Protein AF-A0A699YGJ1-F1 (afdb_monomer)

Foldseek 3Di:
DDDDDDDDDDDDDDDDDPDDPVVVVVVVVVVVVCVCVDVVHPDDPPLVVVCVVVVHDSVVSVVVVLVVVLVVLDDDPVLVVVLVVLVVVLVVLVVVLVVCPVPDPVVNVVSVVVSVVSVVVSVVSSVVSSVVVVVCVVVVVDDDPVRVVVVVVVVVVPPDDDDDDDD

Sequence (167 aa):
MDESAADPPVRRKLNLKPRDENAAQKAEEARLARSGSNPFGAALPREAVLAHRTGKTEQSILREEGRREQLRLRLTPQQAEEKEGLEALVKEAKSQVLAAESAPEAQQAALKQQLESRQAALDNLIDQFAKAALLAAEKGEVQRPSERRALQQQHTVGFGQVGAGPG

Radius of gyration: 29.46 Å; Cα contacts (8 Å, |Δi|>4): 50; chains: 1; bounding box: 84×45×74 Å

pLDDT: mean 77.86, std 13.99, range [36.16, 94.06]

Secondary structure (DSSP, 8-state):
-----PPP--PPPP-PPPPPHHHHHHHHHHHHHHTT--TT-SPPPHHHHHHHHHT--HHHHHHHHHHHHHHTS---HHHHHHHHHHHHHHHHHHHHHHHTTTS-HHHHHHHHHHHHHHHHHHHHHHHHHHHHHHHHHHTT-S--HHHHHHHHHHHHTTS--------

Nearest PDB structures (foldseek):
  6b87-assembly3_C  TM=6.437E-01  e=7.131E+00  synthetic construct

Solvent-accessible surface area (backbone atoms only — not comparable to full-atom values): 10160 Å² total; per-residue (Å²): 137,85,82,80,82,77,79,77,88,79,78,82,80,83,86,75,76,81,84,55,65,70,60,50,50,53,49,50,52,52,50,60,64,50,59,79,69,42,97,71,59,92,62,71,56,69,49,55,51,48,13,70,73,69,78,46,54,42,69,57,46,53,52,53,49,51,52,52,50,58,69,64,52,79,63,52,73,68,57,45,52,55,49,52,53,44,52,48,53,34,51,49,34,50,51,51,43,63,73,31,71,86,49,60,68,72,58,44,52,53,38,49,53,51,31,51,52,44,46,51,51,46,52,52,51,53,52,48,52,48,51,54,48,52,52,33,52,76,71,60,69,61,76,49,73,68,57,51,50,52,51,51,52,60,62,56,68,74,79,67,87,85,82,82,86,88,136

Mean predicted aligned error: 17.84 Å

Structure (mmCIF, N/CA/C/O backbone):
data_AF-A0A699YGJ1-F1
#
_entry.id   AF-A0A699YGJ1-F1
#
loop_
_atom_site.group_PDB
_atom_site.id
_atom_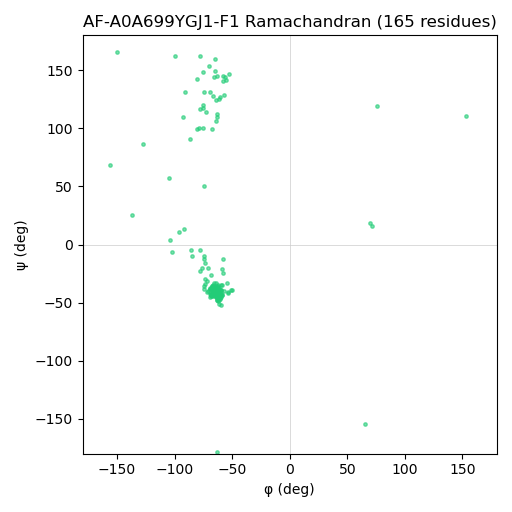site.type_symbol
_atom_site.label_atom_id
_atom_site.label_alt_id
_atom_site.label_comp_id
_atom_site.label_asym_id
_atom_site.label_entity_id
_atom_site.label_seq_id
_atom_site.pdbx_PDB_ins_code
_atom_site.Cartn_x
_atom_site.Cartn_y
_atom_site.Cartn_z
_atom_site.occupancy
_atom_site.B_iso_or_equiv
_atom_site.auth_seq_id
_atom_site.auth_comp_id
_atom_site.auth_asym_id
_atom_site.auth_atom_id
_atom_site.pdbx_PDB_model_num
ATOM 1 N N . MET A 1 1 ? 60.971 15.209 -36.988 1.00 40.31 1 MET A N 1
ATOM 2 C CA . MET A 1 1 ? 60.383 14.109 -36.201 1.00 40.31 1 MET A CA 1
ATOM 3 C C . MET A 1 1 ? 58.889 14.229 -36.422 1.00 40.31 1 MET A C 1
ATOM 5 O O . MET A 1 1 ? 58.277 15.069 -35.782 1.00 40.31 1 MET A O 1
ATOM 9 N N . ASP A 1 2 ? 58.356 13.526 -37.422 1.00 41.38 2 ASP A N 1
ATOM 10 C CA . ASP A 1 2 ? 56.947 13.633 -37.816 1.00 41.38 2 ASP A CA 1
ATOM 11 C C . ASP A 1 2 ? 56.136 12.563 -37.079 1.00 41.38 2 ASP A C 1
ATOM 13 O O . ASP A 1 2 ? 56.292 11.367 -37.326 1.00 41.38 2 ASP A O 1
ATOM 17 N N . GLU A 1 3 ? 55.302 12.990 -36.133 1.00 50.31 3 GLU A N 1
ATOM 18 C CA . GLU A 1 3 ? 54.366 12.124 -35.417 1.00 50.31 3 GLU A CA 1
ATOM 19 C C . GLU A 1 3 ? 53.119 11.901 -36.285 1.00 50.31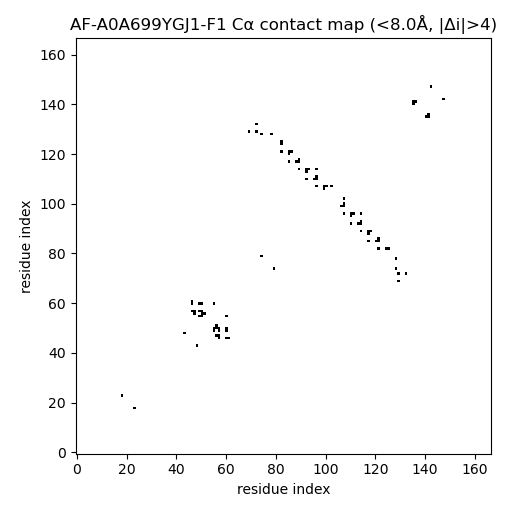 3 GLU A C 1
ATOM 21 O O . GLU A 1 3 ? 52.223 12.742 -36.356 1.00 50.31 3 GLU A O 1
ATOM 26 N N . SER A 1 4 ? 53.047 10.758 -36.974 1.00 51.66 4 SER A N 1
ATOM 27 C CA . SER A 1 4 ? 51.817 10.335 -37.648 1.00 51.66 4 SER A CA 1
ATOM 28 C C . SER A 1 4 ? 50.818 9.818 -36.607 1.00 51.66 4 SER A C 1
ATOM 30 O O . SER A 1 4 ? 50.919 8.678 -36.147 1.00 51.66 4 SER A O 1
ATOM 32 N N . ALA A 1 5 ? 49.849 10.649 -36.229 1.00 57.62 5 ALA A N 1
ATOM 33 C CA . ALA A 1 5 ? 48.699 10.222 -35.443 1.00 57.62 5 ALA A CA 1
ATOM 34 C C . ALA A 1 5 ? 47.865 9.222 -36.265 1.00 57.62 5 ALA A C 1
ATOM 36 O O . ALA A 1 5 ? 47.214 9.588 -37.242 1.00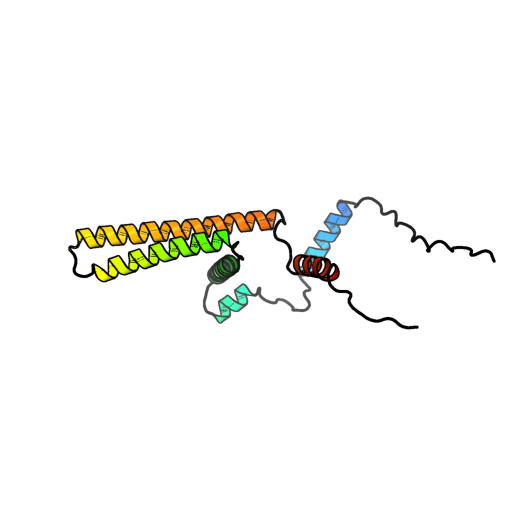 57.62 5 ALA A O 1
ATOM 37 N N . ALA A 1 6 ? 47.931 7.940 -35.906 1.00 62.62 6 ALA A N 1
ATOM 38 C CA . ALA A 1 6 ? 47.121 6.900 -36.525 1.00 62.62 6 ALA A CA 1
ATOM 39 C C . ALA A 1 6 ? 45.675 6.996 -36.008 1.00 62.62 6 ALA A C 1
ATOM 41 O O . ALA A 1 6 ? 45.429 6.828 -34.812 1.00 62.62 6 ALA A O 1
ATOM 42 N N . ASP A 1 7 ? 44.726 7.259 -36.910 1.00 66.00 7 ASP A N 1
ATOM 43 C CA . ASP A 1 7 ? 43.293 7.277 -36.603 1.00 66.00 7 ASP A CA 1
ATOM 44 C C . ASP A 1 7 ? 42.815 5.928 -36.020 1.00 66.00 7 ASP A C 1
ATOM 46 O O . ASP A 1 7 ? 43.226 4.859 -36.493 1.00 66.00 7 ASP A O 1
ATOM 50 N N . PRO A 1 8 ? 41.917 5.931 -35.014 1.00 74.12 8 PRO A N 1
ATOM 51 C CA . PRO A 1 8 ? 41.407 4.703 -34.416 1.00 74.12 8 PRO A CA 1
ATOM 52 C C . PRO A 1 8 ? 40.566 3.895 -35.426 1.00 74.12 8 PRO A C 1
ATOM 54 O O . PRO A 1 8 ? 39.811 4.470 -36.214 1.00 74.12 8 PRO A O 1
ATOM 57 N N . PRO A 1 9 ? 40.621 2.549 -35.398 1.00 73.38 9 PRO A N 1
ATOM 58 C CA . PRO A 1 9 ? 39.911 1.714 -36.363 1.00 73.38 9 PRO A CA 1
ATOM 59 C C . PRO A 1 9 ? 38.387 1.888 -36.249 1.00 73.38 9 PRO A C 1
ATOM 61 O O . PRO A 1 9 ? 37.756 1.469 -35.274 1.00 73.38 9 PRO A O 1
ATOM 64 N N . VAL A 1 10 ? 37.775 2.479 -37.279 1.00 78.19 10 VAL A N 1
ATOM 65 C CA . VAL A 1 10 ? 36.325 2.703 -37.361 1.00 78.19 10 VAL A CA 1
ATOM 66 C C . VAL A 1 10 ? 35.603 1.374 -37.612 1.00 78.19 10 VAL A C 1
ATOM 68 O O . VAL A 1 10 ? 35.734 0.757 -38.672 1.00 78.19 10 VAL A O 1
ATOM 71 N N . ARG A 1 11 ? 34.800 0.916 -36.641 1.00 81.69 11 ARG A N 1
ATOM 72 C CA . ARG A 1 11 ? 33.954 -0.280 -36.800 1.00 81.69 11 ARG A CA 1
ATOM 73 C C . ARG A 1 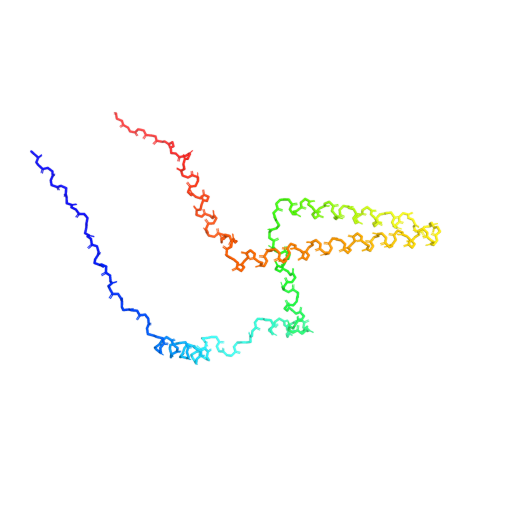11 ? 32.869 -0.023 -37.848 1.00 81.69 11 ARG A C 1
ATOM 75 O O . ARG A 1 11 ? 32.113 0.942 -37.749 1.00 81.69 11 ARG A O 1
ATOM 82 N N . ARG A 1 12 ? 32.764 -0.917 -38.837 1.00 83.69 12 ARG A N 1
ATOM 83 C CA . ARG A 1 12 ? 31.724 -0.854 -39.876 1.00 83.69 12 ARG A CA 1
ATOM 84 C C . ARG A 1 12 ? 30.339 -0.944 -39.236 1.00 83.69 12 ARG A C 1
ATOM 86 O O . ARG A 1 12 ? 30.064 -1.873 -38.477 1.00 83.69 12 ARG A O 1
ATOM 93 N N . LYS A 1 13 ? 29.470 0.017 -39.555 1.00 83.12 13 LYS A N 1
ATOM 94 C CA . LYS A 1 13 ? 28.071 0.011 -39.116 1.00 83.12 13 LYS A CA 1
ATOM 95 C C . LYS A 1 13 ? 27.321 -1.115 -39.832 1.00 83.12 13 LYS A C 1
ATOM 97 O O . LYS A 1 13 ? 27.434 -1.263 -41.047 1.00 83.12 13 LYS A O 1
ATOM 102 N N . LEU A 1 14 ? 26.585 -1.919 -39.069 1.00 85.44 14 LEU A N 1
ATOM 103 C CA . LEU A 1 14 ? 25.751 -2.990 -39.604 1.00 85.44 14 LEU A CA 1
ATOM 104 C C . LEU A 1 14 ? 24.456 -2.386 -40.164 1.00 85.44 14 LEU A C 1
ATOM 106 O O . LEU A 1 14 ? 23.661 -1.828 -39.411 1.00 85.44 14 LEU A O 1
ATOM 110 N N . ASN A 1 15 ? 24.239 -2.512 -41.473 1.00 84.88 15 ASN A N 1
ATOM 111 C CA . ASN A 1 15 ? 23.007 -2.066 -42.126 1.00 84.88 15 ASN A CA 1
ATOM 112 C C . ASN A 1 15 ? 21.959 -3.182 -42.049 1.00 84.88 15 ASN A C 1
ATOM 114 O O . ASN A 1 15 ? 21.908 -4.061 -42.911 1.00 84.88 15 ASN A O 1
ATOM 118 N N . LEU A 1 16 ? 21.152 -3.174 -40.988 1.00 83.31 16 LEU A N 1
ATOM 119 C CA . LEU A 1 16 ? 20.050 -4.120 -40.831 1.00 83.31 16 LEU A CA 1
ATOM 120 C C . LEU A 1 16 ? 18.832 -3.673 -41.644 1.00 83.31 16 LEU A C 1
ATOM 122 O O . LEU A 1 16 ? 18.519 -2.486 -41.728 1.00 83.31 16 LEU A O 1
ATOM 126 N N . LYS A 1 17 ? 18.134 -4.648 -42.229 1.00 87.38 17 LYS A N 1
ATOM 127 C CA . LYS A 1 17 ? 16.832 -4.421 -42.863 1.00 87.38 17 LYS A CA 1
ATOM 128 C C . LYS A 1 17 ? 15.769 -4.120 -41.790 1.00 87.38 17 LYS A C 1
ATOM 130 O O . LYS A 1 17 ? 15.920 -4.587 -40.657 1.00 87.38 17 LYS A O 1
ATOM 135 N N . PRO A 1 18 ? 14.693 -3.389 -42.136 1.00 87.12 18 PRO A N 1
ATOM 136 C CA . PRO A 1 18 ? 13.527 -3.241 -41.269 1.00 87.12 18 PRO A CA 1
ATOM 137 C C . PRO A 1 18 ? 12.982 -4.603 -40.829 1.00 87.12 18 PRO A C 1
ATOM 139 O O . PRO A 1 18 ? 13.072 -5.587 -41.567 1.00 87.12 18 PRO A O 1
ATOM 142 N N . ARG A 1 19 ? 12.438 -4.659 -39.611 1.00 83.06 19 ARG A N 1
ATOM 143 C CA . ARG A 1 19 ? 11.892 -5.887 -39.027 1.00 83.06 19 ARG A CA 1
ATOM 144 C C . ARG A 1 19 ? 10.690 -6.359 -39.848 1.00 83.06 19 ARG A C 1
ATOM 146 O O . ARG A 1 19 ? 9.742 -5.606 -40.025 1.00 83.06 19 ARG A O 1
ATOM 153 N N . ASP A 1 20 ? 10.736 -7.602 -40.316 1.00 89.56 20 ASP A N 1
ATOM 154 C CA . ASP A 1 20 ? 9.602 -8.252 -40.976 1.00 89.56 20 ASP A CA 1
ATOM 155 C C . ASP A 1 20 ? 8.561 -8.655 -39.917 1.00 89.56 20 ASP A C 1
ATOM 157 O O . ASP A 1 20 ? 8.868 -9.407 -38.986 1.00 89.56 20 ASP A O 1
ATOM 161 N N . GLU A 1 21 ? 7.346 -8.122 -40.037 1.00 89.75 21 GLU A N 1
ATOM 162 C CA . GLU A 1 21 ? 6.251 -8.336 -39.086 1.00 89.75 21 GLU A CA 1
ATOM 163 C C . GLU A 1 21 ? 5.782 -9.794 -39.056 1.00 89.75 21 GLU A C 1
ATOM 165 O O . GLU A 1 21 ? 5.536 -10.336 -37.979 1.00 89.75 21 GLU A O 1
ATOM 170 N N . ASN A 1 22 ? 5.759 -10.475 -40.204 1.00 85.44 22 ASN A N 1
ATOM 171 C CA . ASN A 1 22 ? 5.340 -11.876 -40.283 1.00 85.44 22 ASN A CA 1
ATOM 172 C C . ASN A 1 22 ? 6.379 -12.798 -39.641 1.00 85.44 22 ASN A C 1
ATOM 174 O O . ASN A 1 22 ? 6.042 -13.753 -38.938 1.00 85.44 22 ASN A O 1
ATOM 178 N N . ALA A 1 23 ? 7.664 -12.504 -39.854 1.00 84.50 23 ALA A N 1
ATOM 179 C CA . ALA A 1 23 ? 8.745 -13.226 -39.194 1.00 84.50 23 ALA A CA 1
ATOM 180 C C . ALA A 1 23 ? 8.763 -12.951 -37.681 1.00 84.50 23 ALA A C 1
ATOM 182 O O . ALA A 1 23 ? 9.036 -13.855 -36.891 1.00 84.50 23 ALA A O 1
ATOM 183 N N . ALA A 1 24 ? 8.440 -11.723 -37.267 1.00 83.69 24 ALA A N 1
ATOM 184 C CA . ALA A 1 24 ? 8.346 -11.347 -35.863 1.00 83.69 24 ALA A CA 1
ATOM 185 C C . ALA A 1 24 ? 7.198 -12.066 -35.142 1.00 83.69 24 ALA A C 1
ATOM 187 O O . ALA A 1 24 ? 7.411 -12.573 -34.042 1.00 83.69 24 ALA A O 1
ATOM 188 N N . GLN A 1 25 ? 6.021 -12.155 -35.766 1.00 84.12 25 GLN A N 1
ATOM 189 C CA . GLN A 1 25 ? 4.872 -12.884 -35.225 1.00 84.12 25 GLN A CA 1
ATOM 190 C C . GLN A 1 25 ? 5.173 -14.380 -35.099 1.00 84.12 25 GLN A C 1
ATOM 192 O O . GLN A 1 25 ? 5.027 -14.939 -34.016 1.00 84.12 25 GLN A O 1
ATOM 197 N N . LYS A 1 26 ? 5.730 -15.006 -36.145 1.00 83.88 26 LYS A N 1
ATOM 198 C CA . LYS A 1 26 ? 6.153 -16.417 -36.088 1.00 83.88 26 LYS A CA 1
ATOM 199 C C . LYS A 1 26 ? 7.213 -16.680 -35.019 1.00 83.88 26 LYS A C 1
ATOM 201 O O . LYS A 1 26 ? 7.223 -17.746 -34.407 1.00 83.88 26 LYS A O 1
ATOM 206 N N . ALA A 1 27 ? 8.117 -15.729 -34.782 1.00 82.19 27 ALA A N 1
ATOM 207 C CA . ALA A 1 27 ? 9.115 -15.843 -33.724 1.00 82.19 27 ALA A CA 1
ATOM 208 C C . ALA A 1 27 ? 8.489 -15.754 -32.320 1.00 82.19 27 ALA A C 1
ATOM 210 O O . ALA A 1 27 ? 8.908 -16.496 -31.432 1.00 82.19 27 ALA A O 1
ATOM 211 N N . GLU A 1 28 ? 7.480 -14.900 -32.115 1.00 78.12 28 GLU A N 1
ATOM 212 C CA . GLU A 1 28 ? 6.729 -14.839 -30.852 1.00 78.12 28 GLU A CA 1
ATOM 213 C C . GLU A 1 28 ? 5.868 -16.087 -30.633 1.00 78.12 28 GLU A C 1
ATOM 215 O O . GLU A 1 28 ? 5.895 -16.659 -29.545 1.00 78.12 28 GLU A O 1
ATOM 220 N N . GLU A 1 29 ? 5.189 -16.587 -31.666 1.00 78.44 29 GLU A N 1
ATOM 221 C CA . GLU A 1 29 ? 4.450 -17.854 -31.609 1.00 78.44 29 GLU A CA 1
ATOM 222 C C . GLU A 1 29 ? 5.376 -19.029 -31.270 1.00 78.44 29 GLU A C 1
ATOM 224 O O . GLU A 1 29 ? 5.072 -19.839 -30.393 1.00 78.44 29 GLU A O 1
ATOM 229 N N . ALA A 1 30 ? 6.560 -19.093 -31.888 1.00 78.19 30 ALA A N 1
ATOM 230 C CA . ALA A 1 30 ? 7.565 -20.104 -31.572 1.00 78.19 30 ALA A CA 1
ATOM 231 C C . ALA A 1 30 ? 8.127 -19.954 -30.147 1.00 78.19 30 ALA A C 1
ATOM 233 O O . ALA A 1 30 ? 8.447 -20.956 -29.503 1.00 78.19 30 ALA A O 1
ATOM 234 N N . ARG A 1 31 ? 8.244 -18.724 -29.630 1.00 73.31 31 ARG A N 1
ATOM 235 C CA . ARG A 1 31 ? 8.661 -18.454 -28.245 1.00 73.31 31 ARG A CA 1
ATOM 236 C C . ARG A 1 31 ? 7.607 -18.931 -27.247 1.00 73.31 31 ARG A C 1
ATOM 238 O O . ARG A 1 31 ? 7.955 -19.597 -26.275 1.00 73.31 31 ARG A O 1
ATOM 245 N N . LEU A 1 32 ? 6.334 -18.653 -27.522 1.00 69.94 32 LEU A N 1
ATOM 246 C CA . LEU A 1 32 ? 5.191 -19.117 -26.735 1.00 69.94 32 LEU A CA 1
ATOM 247 C C . LEU A 1 32 ? 5.068 -20.646 -26.767 1.00 69.94 32 LEU A C 1
ATOM 249 O O . LEU A 1 32 ? 4.878 -21.262 -25.723 1.00 69.94 32 LEU A O 1
ATOM 253 N N . ALA A 1 33 ? 5.276 -21.278 -27.924 1.00 68.56 33 ALA A N 1
ATOM 254 C CA . ALA A 1 33 ? 5.260 -22.735 -28.058 1.00 68.56 33 ALA A CA 1
ATOM 255 C C . ALA A 1 33 ? 6.426 -23.418 -27.315 1.00 68.56 33 ALA A C 1
ATOM 257 O O . ALA A 1 33 ? 6.259 -24.488 -26.731 1.00 68.56 33 ALA A O 1
ATOM 258 N N . ARG A 1 34 ? 7.610 -22.789 -27.278 1.00 64.62 34 ARG A N 1
ATOM 259 C CA . ARG A 1 34 ? 8.774 -23.274 -26.508 1.00 64.62 34 ARG A CA 1
ATOM 260 C C . ARG A 1 34 ? 8.650 -23.054 -24.999 1.00 64.62 34 ARG A C 1
ATOM 262 O O . ARG A 1 34 ? 9.402 -23.670 -24.247 1.00 64.62 34 ARG A O 1
ATOM 269 N N . SER A 1 35 ? 7.683 -22.251 -24.552 1.00 60.97 35 SER A N 1
ATOM 270 C CA . SER A 1 35 ? 7.376 -22.027 -23.132 1.00 60.97 35 SER A CA 1
ATOM 271 C C . SER A 1 35 ? 7.000 -23.320 -22.382 1.00 60.97 35 SER A C 1
ATOM 273 O O . SER A 1 35 ? 7.160 -23.399 -21.168 1.00 60.97 35 SER A O 1
ATOM 275 N N . GLY A 1 36 ? 6.568 -24.374 -23.091 1.00 57.72 36 GLY A N 1
ATOM 276 C CA . GLY A 1 36 ? 6.296 -25.692 -22.497 1.00 57.72 36 GLY A CA 1
ATOM 277 C C . GLY A 1 36 ? 7.543 -26.502 -22.104 1.00 57.72 36 GLY A C 1
ATOM 278 O O . GLY A 1 36 ? 7.434 -27.448 -21.332 1.00 57.72 36 GLY A O 1
ATOM 279 N N . SER A 1 37 ? 8.730 -26.134 -22.600 1.00 63.41 37 SER A N 1
ATOM 280 C CA . SER A 1 37 ? 10.011 -26.794 -22.302 1.00 63.41 37 SER A CA 1
ATOM 281 C C . SER A 1 37 ? 10.841 -25.936 -21.340 1.00 63.41 37 SER A C 1
ATOM 283 O O . SER A 1 37 ? 11.958 -25.521 -21.652 1.00 63.41 37 SER A O 1
ATOM 285 N N . ASN A 1 38 ? 10.291 -25.621 -20.169 1.00 66.69 38 ASN A N 1
ATOM 286 C CA . ASN A 1 38 ? 11.060 -24.957 -19.119 1.00 66.69 38 ASN A CA 1
ATOM 287 C C . ASN A 1 38 ? 12.010 -25.998 -18.478 1.00 66.69 38 ASN A C 1
ATOM 289 O O . ASN A 1 38 ? 11.537 -27.081 -18.124 1.00 66.69 38 ASN A O 1
ATOM 293 N N . PRO A 1 39 ? 13.320 -25.732 -18.290 1.00 69.94 39 PRO A N 1
ATOM 294 C CA . PRO A 1 39 ? 14.254 -26.672 -17.643 1.00 69.94 39 PRO A CA 1
ATOM 295 C C . PRO A 1 39 ? 13.852 -27.092 -16.219 1.00 69.94 39 PRO A C 1
ATOM 297 O O . PRO A 1 39 ? 14.403 -28.049 -15.684 1.00 69.94 39 PRO A O 1
ATOM 300 N N . PHE A 1 40 ? 12.884 -26.401 -15.614 1.00 65.81 40 PHE A N 1
ATOM 301 C CA . PHE A 1 40 ? 12.307 -26.723 -14.308 1.00 65.81 40 PHE A CA 1
ATOM 302 C C . PHE A 1 40 ? 11.007 -27.552 -14.386 1.00 65.81 40 PHE A C 1
ATOM 304 O O . PHE A 1 40 ? 10.332 -27.726 -13.374 1.00 65.81 40 PHE A O 1
ATOM 311 N N . GLY A 1 41 ? 10.648 -28.080 -15.563 1.00 70.75 41 GLY A N 1
ATOM 312 C CA . GLY A 1 41 ? 9.455 -28.909 -15.761 1.00 70.75 41 GLY A CA 1
ATOM 313 C C . GLY A 1 41 ? 8.141 -28.150 -15.545 1.00 70.75 41 GLY A C 1
ATOM 314 O O . GLY A 1 41 ? 8.087 -26.926 -15.676 1.00 70.75 41 GLY A O 1
ATOM 315 N N . ALA A 1 42 ? 7.075 -28.880 -15.193 1.00 70.12 42 ALA A N 1
ATOM 316 C CA . ALA A 1 42 ? 5.758 -28.333 -14.841 1.00 70.12 42 ALA A CA 1
ATOM 317 C C . ALA A 1 42 ? 5.755 -27.692 -13.437 1.00 70.12 42 ALA A C 1
ATOM 319 O O . ALA A 1 42 ? 4.932 -28.023 -12.583 1.00 70.12 42 ALA A O 1
ATOM 320 N N . ALA A 1 43 ? 6.722 -26.816 -13.166 1.00 77.38 43 ALA A N 1
ATOM 321 C CA . ALA A 1 43 ? 6.801 -26.097 -11.907 1.00 77.38 43 ALA A CA 1
ATOM 322 C C . ALA A 1 43 ? 5.550 -25.229 -11.729 1.00 77.38 43 ALA A C 1
ATOM 324 O O . ALA A 1 43 ? 5.212 -24.411 -12.587 1.00 77.38 43 ALA A O 1
ATOM 325 N N . LEU A 1 44 ? 4.868 -25.415 -10.599 1.00 78.75 44 LEU A N 1
ATOM 326 C CA . LEU A 1 44 ? 3.727 -24.590 -10.231 1.00 78.75 44 LEU A CA 1
ATOM 327 C C . LEU A 1 44 ? 4.181 -23.135 -10.032 1.00 78.75 44 LEU A C 1
ATOM 329 O O . LEU A 1 44 ? 5.287 -22.903 -9.526 1.00 78.75 44 LEU A O 1
ATOM 333 N N . PRO A 1 45 ? 3.342 -22.147 -10.390 1.00 83.56 45 PRO A N 1
ATOM 334 C CA . PRO A 1 45 ? 3.642 -20.754 -10.104 1.00 83.56 45 PRO A CA 1
ATOM 335 C C . PRO A 1 45 ? 3.842 -20.567 -8.598 1.00 83.56 45 PRO A C 1
ATOM 337 O O . PRO A 1 45 ? 3.201 -21.228 -7.777 1.00 83.56 45 PRO A O 1
ATOM 340 N N . ARG A 1 46 ? 4.755 -19.662 -8.230 1.00 84.12 46 ARG A N 1
ATOM 341 C CA . ARG A 1 46 ? 5.165 -19.426 -6.838 1.00 84.12 46 ARG A CA 1
ATOM 342 C C . ARG A 1 46 ? 3.971 -19.225 -5.899 1.00 84.12 46 ARG A C 1
ATOM 344 O O . ARG A 1 46 ? 3.968 -19.787 -4.805 1.00 84.12 46 ARG A O 1
ATOM 351 N N . GLU A 1 47 ? 2.940 -18.518 -6.353 1.00 87.56 47 GLU A N 1
ATOM 352 C CA . GLU A 1 47 ? 1.762 -18.226 -5.531 1.00 87.56 47 GLU A CA 1
ATOM 353 C C . GLU A 1 47 ? 0.876 -19.453 -5.303 1.00 87.56 47 GLU A C 1
ATOM 355 O O . GLU A 1 47 ? 0.349 -19.627 -4.205 1.00 87.56 47 GLU A O 1
ATOM 360 N N . ALA A 1 48 ? 0.817 -20.381 -6.262 1.00 84.50 48 ALA A N 1
ATOM 361 C CA . ALA A 1 48 ? 0.177 -21.681 -6.069 1.00 84.50 48 ALA A CA 1
ATOM 362 C C . ALA A 1 48 ? 0.966 -22.572 -5.089 1.00 84.50 48 ALA A C 1
ATOM 364 O O . ALA A 1 48 ? 0.373 -23.258 -4.254 1.00 84.50 48 ALA A O 1
ATOM 365 N N . VAL A 1 49 ? 2.304 -22.526 -5.126 1.00 88.25 49 VAL A N 1
ATOM 366 C CA . VAL A 1 49 ? 3.154 -23.247 -4.158 1.00 88.25 49 VAL A CA 1
ATOM 367 C C . VAL A 1 49 ? 2.946 -22.703 -2.743 1.00 88.25 49 VAL A C 1
ATOM 369 O O . VAL A 1 49 ? 2.796 -23.470 -1.788 1.00 88.25 49 VAL A O 1
ATOM 372 N N . LEU A 1 50 ? 2.907 -21.378 -2.591 1.00 87.12 50 LEU A N 1
ATOM 373 C CA . LEU A 1 50 ? 2.663 -20.737 -1.302 1.00 87.12 50 LEU A CA 1
ATOM 374 C C . LEU A 1 50 ? 1.233 -20.983 -0.803 1.00 87.12 50 LEU A C 1
ATOM 376 O O . LEU A 1 50 ? 1.052 -21.184 0.399 1.00 87.12 50 LEU A O 1
ATOM 380 N N . ALA A 1 51 ? 0.242 -21.037 -1.696 1.00 90.44 51 ALA A N 1
ATOM 381 C CA . ALA A 1 51 ? -1.154 -21.342 -1.373 1.00 90.44 51 ALA A CA 1
ATOM 382 C C . ALA A 1 51 ? -1.263 -22.727 -0.742 1.00 90.44 51 ALA A C 1
ATOM 384 O O . ALA A 1 51 ? -1.735 -22.868 0.388 1.00 90.44 51 ALA A O 1
ATOM 385 N N . HIS A 1 52 ? -0.687 -23.729 -1.408 1.00 87.00 52 HIS A N 1
ATOM 386 C CA . HIS A 1 52 ? -0.633 -25.094 -0.899 1.00 87.00 52 HIS A CA 1
ATOM 387 C C . HIS A 1 52 ? 0.135 -25.197 0.430 1.00 87.00 52 HIS A C 1
ATOM 389 O O . HIS A 1 52 ? -0.245 -25.961 1.314 1.00 87.00 52 HIS A O 1
ATOM 395 N N . ARG A 1 53 ? 1.219 -24.429 0.602 1.00 90.25 53 ARG A N 1
ATOM 396 C CA . ARG A 1 53 ? 2.036 -24.457 1.827 1.00 90.25 53 ARG A CA 1
ATOM 397 C C . ARG A 1 53 ? 1.361 -23.785 3.025 1.00 90.25 53 ARG A C 1
ATOM 399 O O . ARG A 1 53 ? 1.595 -24.197 4.156 1.00 90.25 53 ARG A O 1
ATOM 406 N N . THR A 1 54 ? 0.589 -22.728 2.793 1.00 88.12 54 THR A N 1
ATOM 407 C CA . THR A 1 54 ? -0.011 -21.896 3.853 1.00 88.12 54 THR A CA 1
ATOM 408 C C . THR A 1 54 ? -1.490 -22.190 4.096 1.00 8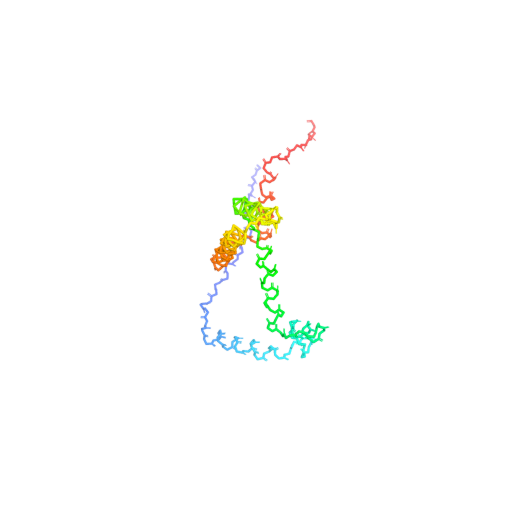8.12 54 THR A C 1
ATOM 410 O O . THR A 1 54 ? -2.063 -21.646 5.035 1.00 88.12 54 THR A O 1
ATOM 413 N N . GLY A 1 55 ? -2.111 -23.038 3.268 1.00 89.19 55 GLY A N 1
ATOM 414 C CA . GLY A 1 55 ? -3.539 -23.354 3.341 1.00 89.19 55 GLY A CA 1
ATOM 415 C C . GLY A 1 55 ? -4.448 -22.203 2.895 1.00 89.19 55 GLY A C 1
ATOM 416 O O . GLY A 1 55 ? -5.636 -22.207 3.204 1.00 89.19 55 GLY A O 1
ATOM 417 N N . LYS A 1 56 ? -3.901 -21.203 2.194 1.00 92.44 56 LYS A N 1
ATOM 418 C CA . LYS A 1 56 ? -4.644 -20.053 1.660 1.00 92.44 56 LYS A CA 1
ATOM 419 C C . LYS A 1 56 ? -4.959 -20.254 0.180 1.00 92.44 56 LYS A C 1
ATOM 421 O O . LYS A 1 56 ? -4.319 -21.050 -0.497 1.00 92.44 56 LYS A O 1
ATOM 426 N N . THR A 1 57 ? -5.918 -19.497 -0.349 1.00 89.62 57 THR A N 1
ATOM 427 C CA . THR A 1 57 ? -6.159 -19.447 -1.797 1.00 89.62 57 THR A CA 1
ATOM 428 C C . THR A 1 57 ? -5.088 -18.607 -2.495 1.00 89.62 57 THR A C 1
ATOM 430 O O . THR A 1 57 ? -4.596 -17.626 -1.935 1.00 89.62 57 THR A O 1
ATOM 433 N N . GLU A 1 58 ? -4.761 -18.947 -3.743 1.00 83.00 58 GLU A N 1
ATOM 434 C CA . GLU A 1 58 ? -3.798 -18.197 -4.568 1.00 83.00 58 GLU A CA 1
ATOM 435 C C . GLU A 1 58 ? -4.156 -16.704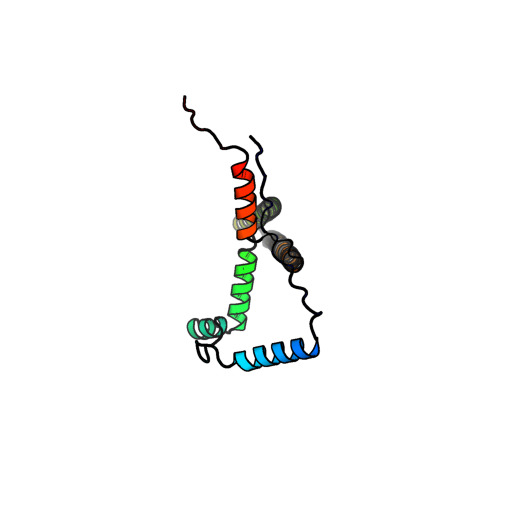 -4.652 1.00 83.00 58 GLU A C 1
ATOM 437 O O . GLU A 1 58 ? -3.300 -15.839 -4.481 1.00 83.00 58 GLU A O 1
ATOM 442 N N . GLN A 1 59 ? -5.448 -16.383 -4.795 1.00 80.38 59 GLN A N 1
ATOM 443 C CA . GLN A 1 59 ? -5.918 -14.995 -4.808 1.00 80.38 59 GLN A CA 1
ATOM 444 C C . GLN A 1 59 ? -5.641 -14.247 -3.498 1.00 80.38 59 GLN A C 1
ATOM 446 O O . GLN A 1 59 ? -5.376 -13.047 -3.526 1.00 80.38 59 GLN A O 1
ATOM 451 N N . SER A 1 60 ? -5.704 -14.922 -2.347 1.00 82.31 60 SER A N 1
ATOM 452 C CA . SER A 1 60 ? -5.371 -14.302 -1.061 1.00 82.31 60 SER A CA 1
ATOM 453 C C . SER A 1 60 ? -3.887 -13.962 -0.983 1.00 82.31 60 SER A C 1
ATOM 455 O O . SER A 1 60 ? -3.531 -12.906 -0.467 1.00 82.31 60 SER A O 1
ATOM 457 N N . ILE A 1 61 ? -3.031 -14.832 -1.518 1.00 82.44 61 ILE A N 1
ATOM 458 C CA . ILE A 1 61 ? -1.583 -14.619 -1.539 1.00 82.44 61 ILE A CA 1
ATOM 459 C C . ILE A 1 61 ? -1.226 -13.481 -2.480 1.00 82.44 61 ILE A C 1
ATOM 461 O O . ILE A 1 61 ? -0.520 -12.570 -2.069 1.00 82.44 61 ILE A O 1
ATOM 465 N N . LEU A 1 62 ? -1.806 -13.451 -3.681 1.00 80.62 62 LEU A N 1
ATOM 466 C CA . LEU A 1 62 ? -1.627 -12.340 -4.616 1.00 80.62 62 LEU A CA 1
ATOM 467 C C . LEU A 1 62 ? -2.046 -10.994 -4.005 1.00 80.62 62 LEU A C 1
ATOM 469 O O . LEU A 1 62 ? -1.354 -9.994 -4.181 1.00 80.62 62 LEU A O 1
ATOM 473 N N . ARG A 1 63 ? -3.144 -10.951 -3.238 1.00 79.62 63 ARG A N 1
ATOM 474 C CA . ARG A 1 63 ? -3.566 -9.731 -2.522 1.00 79.62 63 ARG A CA 1
ATOM 475 C C . ARG A 1 63 ? -2.597 -9.345 -1.404 1.00 79.62 63 ARG A C 1
ATOM 477 O O . ARG A 1 63 ? -2.314 -8.162 -1.234 1.00 79.62 63 ARG A O 1
ATOM 484 N N . GLU A 1 64 ? -2.104 -10.310 -0.632 1.00 77.19 64 GLU A N 1
ATOM 485 C CA . GLU A 1 64 ? -1.124 -10.067 0.436 1.00 77.19 64 GLU A CA 1
ATOM 486 C C . GLU A 1 64 ? 0.217 -9.585 -0.121 1.00 77.19 64 GLU A C 1
ATOM 488 O O . GLU A 1 64 ? 0.798 -8.638 0.409 1.00 77.19 64 GLU A O 1
ATOM 493 N N . GLU A 1 65 ? 0.692 -10.186 -1.209 1.00 74.12 65 GLU A N 1
ATOM 494 C CA . GLU A 1 65 ? 1.914 -9.765 -1.886 1.00 74.12 65 GLU A CA 1
ATOM 495 C C . GLU A 1 65 ? 1.756 -8.402 -2.552 1.00 74.12 65 GLU A C 1
ATOM 497 O O . GLU A 1 65 ? 2.623 -7.554 -2.364 1.00 74.12 65 GLU A O 1
ATOM 502 N N . GLY A 1 66 ? 0.621 -8.138 -3.208 1.00 71.88 66 GLY A N 1
ATOM 503 C CA . GLY A 1 66 ? 0.304 -6.820 -3.757 1.00 71.88 66 GLY A CA 1
ATOM 504 C C . GLY A 1 66 ? 0.291 -5.733 -2.681 1.00 71.88 66 GLY A C 1
ATOM 505 O O . GLY A 1 66 ? 0.905 -4.683 -2.856 1.00 71.88 66 GLY A O 1
ATOM 506 N N . ARG A 1 67 ? -0.303 -6.003 -1.510 1.00 68.12 67 ARG A N 1
ATOM 507 C CA . ARG A 1 67 ? -0.228 -5.092 -0.351 1.00 68.12 67 ARG A CA 1
ATOM 508 C C . ARG A 1 67 ? 1.199 -4.934 0.163 1.00 68.12 67 ARG A C 1
ATOM 510 O O . ARG A 1 67 ? 1.614 -3.839 0.525 1.00 68.12 67 ARG A O 1
ATOM 517 N N . ARG A 1 68 ? 1.976 -6.016 0.200 1.00 67.56 68 ARG A N 1
ATOM 518 C CA . ARG A 1 68 ? 3.373 -5.979 0.645 1.00 67.56 68 ARG A CA 1
ATOM 519 C C . ARG A 1 68 ? 4.261 -5.193 -0.320 1.00 67.56 68 ARG A C 1
ATOM 521 O O . ARG A 1 68 ? 5.177 -4.514 0.134 1.00 67.56 68 ARG A O 1
ATOM 528 N N . GLU A 1 69 ? 4.008 -5.264 -1.621 1.00 63.69 69 GLU A N 1
ATOM 529 C CA . GLU A 1 69 ? 4.679 -4.447 -2.633 1.00 63.69 69 GLU A CA 1
ATOM 530 C C . GLU A 1 69 ? 4.237 -2.983 -2.578 1.00 63.69 69 GLU A C 1
ATOM 532 O O . GLU A 1 69 ? 5.099 -2.107 -2.606 1.00 63.69 69 GLU A O 1
ATOM 537 N N . GLN A 1 70 ? 2.946 -2.705 -2.369 1.00 60.16 70 GLN A N 1
ATOM 538 C CA . GLN A 1 70 ? 2.441 -1.355 -2.075 1.00 60.16 70 GLN A CA 1
ATOM 539 C C . GLN A 1 70 ? 3.083 -0.758 -0.812 1.00 60.16 70 GLN A C 1
ATOM 541 O O . GLN A 1 70 ? 3.379 0.429 -0.768 1.00 60.16 70 GLN A O 1
ATOM 546 N N . LEU A 1 71 ? 3.375 -1.574 0.203 1.00 55.97 71 LEU A N 1
ATOM 547 C CA . LEU A 1 71 ? 4.104 -1.145 1.404 1.00 55.97 71 LEU A CA 1
ATOM 548 C C .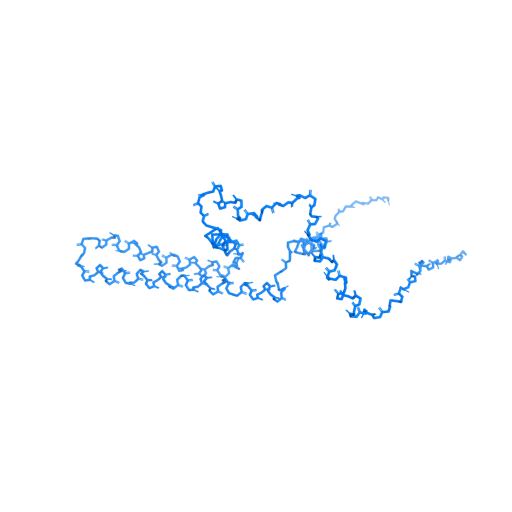 LEU A 1 71 ? 5.619 -0.980 1.177 1.00 55.97 71 LEU A C 1
ATOM 550 O O . LEU A 1 71 ? 6.285 -0.303 1.956 1.00 55.97 71 LEU A O 1
ATOM 554 N N . ARG A 1 72 ? 6.187 -1.596 0.130 1.00 58.28 72 ARG A N 1
ATOM 555 C CA . ARG A 1 72 ? 7.594 -1.406 -0.292 1.00 58.28 72 ARG A CA 1
ATOM 556 C C . ARG A 1 72 ? 7.780 -0.212 -1.216 1.00 58.28 72 ARG A C 1
ATOM 558 O O . ARG A 1 72 ? 8.910 0.103 -1.601 1.00 58.28 72 ARG A O 1
ATOM 565 N N . LEU A 1 73 ? 6.680 0.421 -1.585 1.00 62.72 73 LEU A N 1
ATOM 566 C CA . LEU A 1 73 ? 6.658 1.616 -2.384 1.00 62.72 73 LEU A CA 1
ATOM 567 C C . LEU A 1 73 ? 7.357 2.707 -1.576 1.00 62.72 73 LEU A C 1
ATOM 569 O O . LEU A 1 73 ? 6.909 3.110 -0.505 1.00 62.72 73 LEU A O 1
ATOM 573 N N . ARG A 1 74 ? 8.554 3.084 -2.034 1.00 69.62 74 ARG A N 1
ATOM 574 C CA . ARG A 1 74 ? 9.369 4.087 -1.354 1.00 69.62 74 ARG A CA 1
ATOM 575 C C . ARG A 1 74 ? 8.650 5.418 -1.478 1.00 69.62 74 ARG A C 1
ATOM 577 O O . ARG A 1 74 ? 8.733 6.052 -2.526 1.00 69.62 74 ARG A O 1
ATOM 584 N N . LEU A 1 75 ? 7.950 5.792 -0.413 1.00 78.44 75 LEU A N 1
ATOM 585 C CA . LEU A 1 75 ? 7.356 7.110 -0.279 1.00 78.44 75 LEU A CA 1
ATOM 586 C C . LEU A 1 75 ? 8.451 8.164 -0.445 1.00 78.44 75 LEU A C 1
ATOM 588 O O . LEU A 1 75 ? 9.590 7.978 0.002 1.00 78.44 75 LEU A O 1
ATOM 592 N N . THR A 1 76 ? 8.111 9.262 -1.110 1.00 83.12 76 THR A N 1
ATOM 593 C CA . THR A 1 76 ? 8.956 10.455 -1.071 1.00 83.12 76 THR A CA 1
ATOM 594 C C . THR A 1 76 ? 8.987 11.006 0.363 1.00 83.12 76 THR A C 1
ATOM 596 O O . THR A 1 76 ? 8.087 10.703 1.149 1.00 83.12 76 THR A O 1
ATOM 599 N N . PRO A 1 77 ? 9.989 11.822 0.738 1.00 85.12 77 PRO A N 1
ATOM 600 C CA . PRO A 1 77 ? 10.032 12.430 2.070 1.00 85.12 77 PRO A CA 1
ATOM 601 C C . PRO A 1 77 ? 8.741 13.185 2.424 1.00 85.12 77 PRO A C 1
ATOM 603 O O . PRO A 1 77 ? 8.203 12.991 3.504 1.00 85.12 77 PRO A O 1
ATOM 606 N N . GLN A 1 78 ? 8.178 13.935 1.471 1.00 86.06 78 GLN A N 1
ATOM 607 C CA . GLN A 1 78 ? 6.907 14.649 1.646 1.00 86.06 78 GLN A CA 1
ATOM 608 C C . GLN A 1 78 ? 5.727 13.696 1.890 1.00 86.06 78 GLN A C 1
ATOM 610 O O . GLN A 1 78 ? 4.953 13.893 2.818 1.00 86.06 78 GLN A O 1
ATOM 615 N N . GLN A 1 79 ? 5.619 12.611 1.115 1.00 87.94 79 GLN A N 1
ATOM 616 C CA . GLN A 1 79 ? 4.571 11.601 1.316 1.00 87.94 79 GLN A CA 1
ATOM 617 C C . GLN A 1 79 ? 4.708 10.883 2.666 1.00 87.94 79 GLN A C 1
ATOM 619 O O . GLN A 1 79 ? 3.710 10.482 3.265 1.00 87.94 79 GLN A O 1
ATOM 624 N N . ALA A 1 80 ? 5.942 10.695 3.144 1.00 87.75 80 ALA A N 1
ATOM 625 C CA . ALA A 1 80 ? 6.204 10.116 4.454 1.00 87.75 80 ALA A CA 1
ATOM 626 C C . ALA A 1 80 ? 5.761 11.059 5.585 1.00 87.75 80 ALA A C 1
ATOM 628 O O . ALA A 1 80 ? 5.097 10.595 6.507 1.00 87.75 80 ALA A O 1
ATOM 629 N N . GLU A 1 81 ? 6.048 12.359 5.478 1.00 90.62 81 GLU A N 1
ATOM 630 C CA . GLU A 1 81 ? 5.594 13.383 6.432 1.00 90.62 81 GLU A CA 1
ATOM 631 C C . GLU A 1 81 ? 4.061 13.494 6.471 1.00 90.62 81 GLU A C 1
ATOM 633 O O . GLU A 1 81 ? 3.467 13.508 7.549 1.00 90.62 81 GLU A O 1
ATOM 638 N N . GLU A 1 82 ? 3.395 13.505 5.312 1.00 89.38 82 GLU A N 1
ATOM 639 C CA . GLU A 1 82 ? 1.926 13.535 5.224 1.00 89.38 82 GLU A CA 1
ATOM 640 C C . GLU A 1 82 ? 1.288 12.304 5.880 1.00 89.38 82 GLU A C 1
ATOM 642 O O . GLU A 1 82 ? 0.322 12.413 6.644 1.00 89.38 82 GLU A O 1
ATOM 647 N N . LYS A 1 83 ? 1.860 11.123 5.616 1.00 90.31 83 LYS A N 1
ATOM 648 C CA . LYS A 1 83 ? 1.428 9.872 6.236 1.00 90.31 83 LYS A CA 1
ATOM 649 C C . LYS A 1 83 ? 1.623 9.913 7.754 1.00 90.31 83 LYS A C 1
ATOM 651 O O . LYS A 1 83 ? 0.690 9.584 8.482 1.00 90.31 83 LYS A O 1
ATOM 656 N N . GLU A 1 84 ? 2.798 10.322 8.228 1.00 91.56 84 GLU A N 1
ATOM 657 C CA . GLU A 1 84 ? 3.107 10.412 9.660 1.00 91.56 84 GLU A CA 1
ATOM 658 C C . GLU A 1 84 ? 2.179 11.405 10.376 1.00 91.56 84 GLU A C 1
ATOM 660 O O . GLU A 1 84 ? 1.676 11.109 11.462 1.00 91.56 84 GLU A O 1
ATOM 665 N N . GLY A 1 85 ? 1.862 12.539 9.743 1.00 91.81 85 GLY A N 1
ATOM 666 C CA . GLY A 1 85 ? 0.909 13.517 10.265 1.00 91.81 85 GLY A CA 1
ATOM 667 C C . GLY A 1 85 ? -0.494 12.934 10.463 1.00 91.81 85 GLY A C 1
ATOM 668 O O . GLY A 1 85 ? -1.087 13.087 11.534 1.00 91.81 85 GLY A O 1
ATOM 669 N N . LEU A 1 86 ? -1.026 12.210 9.471 1.00 90.31 86 LEU A N 1
ATOM 670 C CA . LEU A 1 86 ? -2.329 11.547 9.605 1.00 90.31 86 LEU A CA 1
ATOM 671 C C . LEU A 1 86 ? -2.296 10.382 10.602 1.00 90.31 86 LEU A C 1
ATOM 673 O O . LEU A 1 86 ? -3.239 10.214 11.378 1.00 90.31 86 LEU A O 1
ATOM 677 N N . GLU A 1 87 ? -1.215 9.602 10.637 1.00 91.44 87 GLU A N 1
ATOM 678 C CA . GLU A 1 87 ? -1.027 8.542 11.633 1.00 91.44 87 GLU A CA 1
ATOM 679 C C . GLU A 1 87 ? -1.006 9.105 13.060 1.00 91.44 87 GLU A C 1
ATOM 681 O O . GLU A 1 87 ? -1.617 8.519 13.959 1.00 91.44 87 GLU A O 1
ATOM 686 N N . ALA A 1 88 ? -0.381 10.266 13.273 1.00 94.06 88 ALA A N 1
ATOM 687 C CA . ALA A 1 88 ? -0.393 10.961 14.555 1.00 94.06 88 ALA A CA 1
ATOM 688 C C . ALA A 1 88 ? -1.813 11.390 14.956 1.00 94.06 88 ALA A C 1
ATOM 690 O O . ALA A 1 88 ? -2.224 11.136 16.089 1.00 94.06 88 ALA A O 1
ATOM 691 N N . LEU A 1 89 ? -2.601 11.943 14.028 1.00 91.50 89 LEU A N 1
ATOM 692 C CA . LEU A 1 89 ? -3.999 12.314 14.284 1.00 91.50 89 LEU A CA 1
ATOM 693 C C . LEU A 1 89 ? -4.888 11.099 14.581 1.00 91.50 89 LEU A C 1
ATOM 695 O O . LEU A 1 89 ? -5.786 11.179 15.423 1.00 91.50 89 LEU A O 1
ATOM 699 N N . VAL A 1 90 ? -4.660 9.968 13.912 1.00 93.19 90 VAL A N 1
ATOM 700 C CA . VAL A 1 90 ? -5.353 8.704 14.204 1.00 93.19 90 VAL A CA 1
ATOM 701 C C . VAL A 1 90 ? -4.956 8.185 15.586 1.00 93.19 90 VAL A C 1
ATOM 703 O O . VAL A 1 90 ? -5.815 7.734 16.343 1.00 93.19 90 VAL A O 1
ATOM 706 N N . LYS A 1 91 ? -3.668 8.252 15.937 1.00 93.81 91 LYS A N 1
ATOM 707 C CA . LYS A 1 91 ? -3.163 7.842 17.253 1.00 93.81 91 LYS A CA 1
ATOM 708 C C . LYS A 1 91 ? -3.747 8.708 18.367 1.00 93.81 91 LYS A C 1
ATOM 710 O O . LYS A 1 91 ? -4.172 8.175 19.390 1.00 93.81 91 LYS A O 1
ATOM 715 N N . GLU A 1 92 ? -3.824 10.016 18.148 1.00 91.94 92 GLU A N 1
ATOM 716 C CA . GLU A 1 92 ? -4.464 10.954 19.063 1.00 91.94 92 GLU A CA 1
ATOM 717 C C . GLU A 1 92 ? -5.954 10.621 19.233 1.00 91.94 92 GLU A C 1
ATOM 719 O O . GLU A 1 92 ? -6.407 10.412 20.357 1.00 91.94 92 GLU A O 1
ATOM 724 N N . ALA A 1 93 ? -6.706 10.459 18.140 1.00 90.12 93 ALA A N 1
ATOM 725 C CA . ALA A 1 93 ? -8.125 10.097 18.201 1.00 90.12 93 ALA A CA 1
ATOM 726 C C . ALA A 1 93 ? -8.355 8.751 18.911 1.00 90.12 93 ALA A C 1
ATOM 728 O O . ALA A 1 93 ? -9.266 8.629 19.725 1.00 90.12 93 ALA A O 1
ATOM 729 N N . LYS A 1 94 ? -7.486 7.757 18.681 1.00 91.38 94 LYS A N 1
ATOM 730 C CA . LYS A 1 94 ? -7.493 6.485 19.425 1.00 91.38 94 LYS A CA 1
ATOM 731 C C . LYS A 1 94 ? -7.291 6.705 20.920 1.00 91.38 94 LYS A C 1
ATOM 733 O O . LYS A 1 94 ? -8.028 6.132 21.715 1.00 91.38 94 LYS A O 1
ATOM 738 N N . SER A 1 95 ? -6.337 7.550 21.307 1.00 91.50 95 SER A N 1
ATOM 739 C CA . SER A 1 95 ? -6.113 7.871 22.719 1.00 91.50 95 SER A CA 1
ATOM 740 C C . SER A 1 95 ? -7.299 8.603 23.357 1.00 91.50 95 SER A C 1
ATOM 742 O O . SER A 1 95 ? -7.644 8.299 24.493 1.00 91.50 95 SER A O 1
ATOM 744 N N . GLN A 1 96 ? -7.979 9.489 22.620 1.00 89.62 96 GLN A N 1
ATOM 745 C CA . GLN A 1 96 ? -9.187 10.174 23.092 1.00 89.62 96 GLN A CA 1
ATOM 746 C C . GLN A 1 96 ? -10.359 9.205 23.285 1.00 89.62 96 GLN A C 1
ATOM 748 O O . GLN A 1 96 ? -11.050 9.291 24.295 1.00 89.62 96 GLN A O 1
ATOM 753 N N . VAL A 1 97 ? -10.557 8.251 22.367 1.00 89.19 97 VAL A N 1
ATOM 754 C CA . VAL A 1 97 ? -11.578 7.197 22.515 1.00 89.19 97 VAL A CA 1
ATOM 755 C C . VAL A 1 97 ? -11.305 6.338 23.752 1.00 89.19 97 VAL A C 1
ATOM 757 O O . VAL A 1 97 ? -12.229 6.091 24.520 1.00 89.19 97 VAL A O 1
ATOM 760 N N . LEU A 1 98 ? -10.050 5.928 23.968 1.00 88.69 98 LEU A N 1
ATOM 761 C CA . LEU A 1 98 ? -9.642 5.142 25.141 1.00 88.69 98 LEU A CA 1
ATOM 762 C C . LEU A 1 98 ? -9.808 5.932 26.450 1.00 88.69 98 LEU A C 1
ATOM 764 O O . LEU A 1 98 ? -10.293 5.406 27.445 1.00 88.69 98 LEU A O 1
ATOM 768 N N . ALA A 1 99 ? -9.443 7.215 26.461 1.00 88.25 99 ALA A N 1
ATOM 769 C CA . ALA A 1 99 ? -9.602 8.070 27.637 1.00 88.25 99 ALA A CA 1
ATOM 770 C C . ALA A 1 99 ? -11.077 8.371 27.962 1.00 88.25 99 ALA A C 1
ATOM 772 O O . ALA A 1 99 ? -11.415 8.635 29.114 1.00 88.25 99 ALA A O 1
ATOM 773 N N . ALA A 1 100 ? -11.955 8.324 26.957 1.00 84.19 100 ALA A N 1
ATOM 774 C CA . ALA A 1 100 ? -13.385 8.579 27.084 1.00 84.19 100 ALA A CA 1
ATOM 775 C C . ALA A 1 100 ? -14.223 7.310 27.345 1.00 84.19 100 ALA A C 1
ATOM 777 O O . ALA A 1 100 ? -15.448 7.375 27.258 1.00 84.19 100 ALA A O 1
ATOM 778 N N . GLU A 1 101 ? -13.616 6.169 27.696 1.00 77.88 101 GLU A N 1
ATOM 779 C CA . GLU A 1 101 ? -14.325 4.900 27.962 1.00 77.88 101 GLU A CA 1
ATOM 780 C C . GLU A 1 101 ? -15.388 4.990 29.072 1.00 77.88 101 GLU A C 1
ATOM 782 O O . GLU A 1 101 ? -16.354 4.227 29.072 1.00 77.88 101 GLU A O 1
ATOM 787 N N . SER A 1 102 ? -15.254 5.948 29.989 1.00 79.69 102 SER A N 1
ATOM 788 C CA . SER A 1 102 ? -16.213 6.240 31.065 1.00 79.69 102 SER A CA 1
ATOM 789 C C . SER A 1 102 ? -17.069 7.494 30.815 1.00 79.69 102 SER A C 1
ATOM 791 O O . SER A 1 102 ? -17.872 7.876 31.667 1.00 79.69 102 SER A O 1
ATOM 793 N N . ALA A 1 103 ? -16.934 8.130 29.646 1.00 83.06 103 ALA A N 1
ATOM 794 C CA . ALA A 1 103 ? -17.753 9.263 29.211 1.00 83.06 103 ALA A CA 1
ATOM 795 C C . ALA A 1 103 ? -19.144 8.804 28.709 1.00 83.06 103 ALA A C 1
ATOM 797 O O . ALA A 1 103 ? -19.311 7.630 28.370 1.00 83.06 103 ALA A O 1
ATOM 798 N N . PRO A 1 104 ? -20.146 9.703 28.613 1.00 85.62 104 PRO A N 1
ATOM 799 C CA . PRO A 1 104 ? -21.469 9.357 28.098 1.00 85.62 104 PRO A CA 1
ATOM 800 C C . PRO A 1 104 ? -21.419 8.754 26.686 1.00 85.62 104 PRO A C 1
ATOM 802 O O . PRO A 1 104 ? -20.651 9.204 25.834 1.00 85.62 104 PRO A O 1
ATOM 805 N N . GLU A 1 105 ? -22.304 7.793 26.410 1.00 84.44 105 GLU A N 1
ATOM 806 C CA . GLU A 1 105 ? -22.363 7.034 25.146 1.00 84.44 105 GLU A CA 1
ATOM 807 C C . GLU A 1 105 ? -22.370 7.923 23.892 1.00 84.44 105 GLU A C 1
ATOM 809 O O . GLU A 1 105 ? -21.688 7.629 22.911 1.00 84.44 105 GLU A O 1
ATOM 814 N N . ALA A 1 106 ? -23.077 9.057 23.939 1.00 85.81 106 ALA A N 1
ATOM 815 C CA . ALA A 1 106 ? -23.133 10.013 22.834 1.00 85.81 106 ALA A CA 1
ATOM 816 C C . ALA A 1 106 ? -21.758 10.627 22.498 1.00 85.81 106 ALA A C 1
ATOM 818 O O . ALA A 1 106 ? -21.440 10.836 21.328 1.00 85.81 106 ALA A O 1
ATOM 819 N N . GLN A 1 107 ? -20.921 10.884 23.509 1.00 83.19 107 GLN A N 1
ATOM 820 C CA . GLN A 1 107 ? -19.563 11.401 23.311 1.00 83.19 107 GLN A CA 1
ATOM 821 C C . GLN A 1 107 ? -18.630 10.308 22.782 1.00 83.19 107 GLN A C 1
ATOM 823 O O . GLN A 1 107 ? -17.835 10.563 21.880 1.00 83.19 107 GLN A O 1
ATOM 828 N N . GLN A 1 108 ? -18.775 9.072 23.267 1.00 86.19 108 GLN A N 1
ATOM 829 C CA . GLN A 1 108 ? -18.019 7.934 22.742 1.00 86.19 108 GLN A CA 1
ATOM 830 C C . GLN A 1 108 ? -18.350 7.652 21.274 1.00 86.19 108 GLN A C 1
ATOM 832 O O . GLN A 1 108 ? -17.446 7.390 20.482 1.00 86.19 108 GLN A O 1
ATOM 837 N N . ALA A 1 109 ? -19.630 7.725 20.898 1.00 89.56 109 ALA A N 1
ATOM 838 C CA . ALA A 1 109 ? -20.069 7.543 19.519 1.00 89.56 109 ALA A CA 1
ATOM 839 C C . ALA A 1 109 ? -19.455 8.605 18.595 1.00 89.56 109 ALA A C 1
ATOM 841 O O . ALA A 1 109 ? -18.894 8.255 17.558 1.00 89.56 109 ALA A O 1
ATOM 842 N N . ALA A 1 110 ? -19.470 9.879 19.004 1.00 90.62 110 ALA A N 1
ATOM 843 C CA . ALA A 1 110 ? -18.849 10.961 18.242 1.00 90.62 110 ALA A CA 1
ATOM 844 C C . ALA A 1 110 ? -17.331 10.761 18.064 1.00 90.62 110 ALA A C 1
ATOM 846 O O . ALA A 1 110 ? -16.815 10.926 16.958 1.00 90.62 110 ALA A O 1
ATOM 847 N N . LEU A 1 111 ? -16.613 10.353 19.118 1.00 90.44 111 LEU A N 1
ATOM 848 C CA . LEU A 1 111 ? -15.165 10.108 19.057 1.00 90.44 111 LEU A CA 1
ATOM 849 C C . LEU A 1 111 ? -14.815 8.884 18.197 1.00 90.44 111 LEU A C 1
ATOM 851 O O . LEU A 1 111 ? -13.852 8.927 17.433 1.00 90.44 111 LEU A O 1
ATOM 855 N N . LYS A 1 112 ? -15.614 7.811 18.256 1.00 91.62 112 LYS A N 1
ATOM 856 C CA . LYS A 1 112 ? -15.462 6.644 17.368 1.00 91.62 112 LYS A CA 1
ATOM 857 C C . LYS A 1 112 ? -15.684 7.026 15.906 1.00 91.62 112 LYS A C 1
ATOM 859 O O . LYS A 1 112 ? -14.884 6.650 15.057 1.00 91.62 112 LYS A O 1
ATOM 864 N N . GLN A 1 113 ? -16.695 7.844 15.626 1.00 93.75 113 GLN A N 1
ATOM 865 C CA . GLN A 1 113 ? -16.967 8.328 14.274 1.00 93.75 113 GLN A CA 1
ATOM 866 C C . GLN A 1 113 ? -15.832 9.225 13.744 1.00 93.75 113 GLN A C 1
ATOM 868 O O . GLN A 1 113 ? -15.463 9.146 12.573 1.00 93.75 113 GLN A O 1
ATOM 873 N N . GLN A 1 114 ? -15.227 10.049 14.609 1.00 90.75 114 GLN A N 1
ATOM 874 C CA . GLN A 1 114 ? -14.030 10.826 14.269 1.00 90.75 114 GLN A CA 1
ATOM 875 C C . GLN A 1 114 ? -12.796 9.946 14.035 1.00 90.75 114 GLN A C 1
ATOM 877 O O . GLN A 1 114 ? -11.992 10.234 13.150 1.00 90.75 114 GLN A O 1
ATOM 882 N N . LEU A 1 115 ? -12.625 8.874 14.809 1.00 92.44 115 LEU A N 1
ATOM 883 C CA . LEU A 1 115 ? -11.558 7.901 14.590 1.00 92.44 115 LEU A CA 1
ATOM 884 C C . LEU A 1 115 ? -11.732 7.212 13.235 1.00 92.44 115 LEU A C 1
ATOM 886 O O . LEU A 1 115 ? -10.773 7.140 12.470 1.00 92.44 115 LEU A O 1
ATOM 890 N N . GLU A 1 116 ? -12.943 6.751 12.921 1.00 94.06 116 GLU A N 1
ATOM 891 C CA . GLU A 1 116 ? -13.264 6.119 11.639 1.00 94.06 116 GLU A CA 1
ATOM 892 C C . GLU A 1 116 ? -13.021 7.064 10.462 1.00 94.06 116 GLU A C 1
ATOM 894 O O . GLU A 1 116 ? -12.407 6.661 9.476 1.00 94.06 116 GLU A O 1
ATOM 899 N N . SER A 1 117 ? -13.421 8.334 10.568 1.00 93.56 117 SER A N 1
ATOM 900 C CA . SER A 1 117 ? -13.190 9.308 9.496 1.00 93.56 117 SER A CA 1
ATOM 901 C C . SER A 1 117 ? -11.703 9.610 9.289 1.00 93.56 117 SER A C 1
ATOM 903 O O . SER A 1 117 ? -11.244 9.665 8.147 1.00 93.56 117 SER A O 1
ATOM 905 N N . ARG A 1 118 ? -10.918 9.736 10.370 1.00 92.12 118 ARG A N 1
ATOM 906 C CA . ARG A 1 118 ? -9.456 9.910 10.293 1.00 92.12 118 ARG A CA 1
ATOM 907 C C . ARG A 1 118 ? -8.764 8.668 9.729 1.00 92.12 118 ARG A C 1
ATOM 909 O O . ARG A 1 118 ? -7.838 8.800 8.933 1.00 92.12 118 ARG A O 1
ATOM 916 N N . GLN A 1 119 ? -9.222 7.474 10.100 1.00 92.56 119 GLN A N 1
ATOM 917 C CA . GLN A 1 119 ? -8.702 6.216 9.567 1.00 92.56 119 GLN A CA 1
ATOM 918 C C . GLN A 1 119 ? -9.009 6.090 8.066 1.00 92.56 119 GLN A C 1
ATOM 920 O O . GLN A 1 119 ? -8.106 5.803 7.287 1.00 92.56 119 GLN A O 1
ATOM 925 N N . ALA A 1 120 ? -10.233 6.417 7.643 1.00 93.75 120 ALA A N 1
ATOM 926 C CA . ALA A 1 120 ? -10.610 6.440 6.232 1.00 93.75 120 ALA A CA 1
ATOM 927 C C . ALA A 1 120 ? -9.814 7.484 5.428 1.00 93.75 120 ALA A C 1
ATOM 929 O O . ALA A 1 120 ? -9.474 7.246 4.270 1.00 93.75 120 ALA A O 1
ATOM 930 N N . ALA A 1 121 ? -9.490 8.638 6.019 1.00 92.88 121 ALA A N 1
ATOM 931 C CA . ALA A 1 121 ? -8.631 9.636 5.382 1.00 92.88 121 ALA A CA 1
ATOM 932 C C . ALA A 1 121 ? -7.201 9.111 5.162 1.00 92.88 121 ALA A C 1
ATOM 934 O O . ALA A 1 121 ? -6.650 9.295 4.077 1.00 92.88 121 ALA A O 1
ATOM 935 N N . LEU A 1 122 ? -6.628 8.419 6.154 1.00 90.62 122 LEU A N 1
ATOM 936 C CA . LEU A 1 122 ? -5.315 7.779 6.034 1.00 90.62 122 LEU A CA 1
ATOM 937 C C . LEU A 1 122 ? -5.313 6.693 4.948 1.00 90.62 122 LEU A C 1
ATOM 939 O O . LEU A 1 122 ? -4.411 6.667 4.112 1.00 90.62 122 LEU A O 1
ATOM 943 N N . ASP A 1 123 ? -6.336 5.838 4.922 1.00 89.94 123 ASP A N 1
ATOM 944 C CA . ASP A 1 123 ? -6.452 4.768 3.926 1.00 89.94 123 ASP A CA 1
ATOM 945 C C . ASP A 1 123 ? -6.576 5.346 2.503 1.00 89.94 123 ASP A C 1
ATOM 947 O O . ASP A 1 123 ? -5.866 4.922 1.590 1.00 89.94 123 ASP A O 1
ATOM 951 N N . ASN A 1 124 ? -7.388 6.395 2.326 1.00 93.38 124 ASN A N 1
ATOM 952 C CA . ASN A 1 124 ? -7.506 7.103 1.049 1.00 93.38 124 ASN A CA 1
ATOM 953 C C . ASN A 1 124 ? -6.179 7.731 0.593 1.00 93.38 124 ASN A C 1
ATOM 955 O O . ASN A 1 124 ? -5.873 7.700 -0.601 1.00 93.38 124 ASN A O 1
ATOM 959 N N . LEU A 1 125 ? -5.390 8.301 1.511 1.00 90.50 125 LEU A N 1
ATOM 960 C CA . LEU A 1 125 ? -4.079 8.869 1.186 1.00 90.50 125 LEU A CA 1
ATOM 961 C C . LEU A 1 125 ? -3.114 7.779 0.697 1.00 90.50 125 LEU A C 1
ATOM 963 O O . LEU A 1 125 ? -2.447 7.941 -0.327 1.00 90.50 125 LEU A O 1
ATOM 967 N N . ILE A 1 126 ? -3.085 6.637 1.387 1.00 87.44 126 ILE A N 1
ATOM 968 C CA . ILE A 1 126 ? -2.259 5.487 0.999 1.00 87.44 126 ILE A CA 1
ATOM 969 C C . ILE A 1 126 ? -2.661 4.979 -0.393 1.00 87.44 126 ILE A C 1
ATOM 971 O O . ILE A 1 126 ? -1.790 4.730 -1.232 1.00 87.44 126 ILE A O 1
ATOM 975 N N . ASP A 1 127 ? -3.960 4.897 -0.681 1.00 88.38 127 ASP A N 1
ATOM 976 C CA . ASP A 1 127 ? -4.462 4.504 -2.000 1.00 88.38 127 ASP A CA 1
ATOM 977 C C . ASP A 1 127 ? -4.058 5.496 -3.102 1.00 88.38 127 ASP A C 1
ATOM 979 O O . ASP A 1 127 ? -3.734 5.089 -4.223 1.00 88.38 127 ASP A O 1
ATOM 983 N N . GLN A 1 128 ? -4.045 6.800 -2.812 1.00 88.75 128 GLN A N 1
ATOM 984 C CA . GLN A 1 128 ? -3.571 7.818 -3.755 1.00 88.75 128 GLN A CA 1
ATOM 985 C C . GLN A 1 128 ? -2.075 7.668 -4.042 1.00 88.75 128 GLN A C 1
ATOM 987 O O . GLN A 1 128 ? -1.675 7.721 -5.207 1.00 88.75 128 GLN A O 1
ATOM 992 N N . PHE A 1 129 ? -1.256 7.414 -3.019 1.00 87.75 129 PHE A N 1
ATOM 993 C CA . PHE A 1 129 ? 0.175 7.159 -3.197 1.00 87.75 129 PHE A CA 1
ATOM 994 C C . PHE A 1 129 ? 0.429 5.897 -4.020 1.00 87.75 129 PHE A C 1
ATOM 996 O O . PHE A 1 129 ? 1.257 5.914 -4.933 1.00 87.75 129 PHE A O 1
ATOM 1003 N N . ALA A 1 130 ? -0.327 4.827 -3.765 1.00 83.38 130 ALA A N 1
ATOM 1004 C CA . ALA A 1 130 ? -0.246 3.600 -4.545 1.00 83.38 130 ALA A CA 1
ATOM 1005 C C . ALA A 1 130 ? -0.597 3.844 -6.023 1.00 83.38 130 ALA A C 1
ATOM 1007 O O . ALA A 1 130 ? 0.149 3.427 -6.910 1.00 83.38 130 ALA A O 1
ATOM 1008 N N . LYS A 1 131 ? -1.683 4.576 -6.304 1.00 86.50 131 LYS A N 1
ATOM 1009 C CA . LYS A 1 131 ? -2.073 4.944 -7.677 1.00 86.50 131 LYS A CA 1
ATOM 1010 C C . LYS A 1 131 ? -1.012 5.798 -8.367 1.00 86.50 131 LYS A C 1
ATOM 1012 O O . LYS A 1 131 ? -0.633 5.498 -9.496 1.00 86.50 131 LYS A O 1
ATOM 1017 N N . ALA A 1 132 ? -0.510 6.834 -7.696 1.00 83.62 132 ALA A N 1
ATOM 1018 C CA . ALA A 1 132 ? 0.513 7.721 -8.247 1.00 83.62 132 ALA A CA 1
ATOM 1019 C C . ALA A 1 132 ? 1.791 6.955 -8.611 1.00 83.62 132 ALA A C 1
ATOM 1021 O O . ALA A 1 132 ? 2.397 7.184 -9.656 1.00 83.62 132 ALA A O 1
ATOM 1022 N N . ALA A 1 133 ? 2.174 5.998 -7.776 1.00 81.31 133 ALA A N 1
ATOM 1023 C CA . ALA A 1 133 ? 3.355 5.193 -8.003 1.00 81.31 133 ALA A CA 1
ATOM 1024 C C . ALA A 1 133 ? 3.201 4.145 -9.104 1.00 81.31 133 ALA A C 1
ATOM 1026 O O . ALA A 1 133 ? 4.155 3.914 -9.845 1.00 81.31 133 ALA A O 1
ATOM 1027 N N . LEU A 1 134 ? 2.017 3.541 -9.244 1.00 80.81 134 LEU A N 1
ATOM 1028 C CA . LEU A 1 134 ? 1.713 2.684 -10.391 1.00 80.81 134 LEU A CA 1
ATOM 1029 C C . LEU A 1 134 ? 1.821 3.478 -11.696 1.00 80.81 134 LEU A C 1
ATOM 1031 O O . LEU A 1 134 ? 2.508 3.039 -12.613 1.00 80.81 134 LEU A O 1
ATOM 1035 N N . LEU A 1 135 ? 1.257 4.689 -11.744 1.00 81.12 135 LEU A N 1
ATOM 1036 C CA . LEU A 1 135 ? 1.370 5.572 -12.909 1.00 81.12 135 LEU A CA 1
ATOM 1037 C C . LEU A 1 135 ? 2.827 5.957 -13.212 1.00 81.12 135 LEU A C 1
ATOM 1039 O O . LEU A 1 135 ? 3.238 5.950 -14.370 1.00 81.12 135 LEU A O 1
ATOM 1043 N N . ALA A 1 136 ? 3.627 6.270 -12.190 1.00 78.12 136 ALA A N 1
ATOM 1044 C CA . ALA A 1 136 ? 5.050 6.565 -12.366 1.00 78.12 136 ALA A CA 1
ATOM 1045 C C . ALA A 1 136 ? 5.832 5.345 -12.887 1.00 78.12 136 ALA A C 1
ATOM 1047 O O . ALA A 1 136 ? 6.748 5.485 -13.700 1.00 78.12 136 ALA A O 1
ATOM 1048 N N . ALA A 1 137 ? 5.470 4.138 -12.444 1.00 75.06 137 ALA A N 1
ATOM 1049 C CA . ALA A 1 137 ? 6.061 2.897 -12.931 1.00 75.06 137 ALA A CA 1
ATOM 1050 C C . ALA A 1 137 ? 5.673 2.610 -14.392 1.00 75.06 137 ALA A C 1
ATOM 1052 O O . ALA A 1 137 ? 6.550 2.280 -15.188 1.00 75.06 137 ALA A O 1
ATOM 1053 N N . GLU A 1 138 ? 4.401 2.795 -14.763 1.00 75.06 138 GLU A N 1
ATOM 1054 C CA . GLU A 1 138 ? 3.912 2.654 -16.144 1.00 75.06 138 GLU A CA 1
ATOM 1055 C C . GLU A 1 138 ? 4.605 3.627 -17.103 1.00 75.06 138 GLU A C 1
ATOM 1057 O O . GLU A 1 138 ? 4.983 3.250 -18.212 1.00 75.06 138 GLU A O 1
ATOM 1062 N N . LYS A 1 139 ? 4.839 4.866 -16.659 1.00 81.81 139 LYS A N 1
ATOM 1063 C CA . LYS A 1 139 ? 5.578 5.879 -17.426 1.00 81.81 139 LYS A CA 1
ATOM 1064 C C . LYS A 1 139 ? 7.091 5.646 -17.459 1.00 81.81 139 LYS A C 1
ATOM 1066 O O . LYS A 1 139 ? 7.792 6.328 -18.201 1.00 81.81 139 LYS A O 1
ATOM 1071 N N . GLY A 1 140 ? 7.610 4.713 -16.658 1.00 71.31 140 GLY A N 1
ATOM 1072 C CA . GLY A 1 140 ? 9.047 4.474 -16.523 1.00 71.31 140 GLY A CA 1
ATOM 1073 C C . GLY A 1 140 ? 9.805 5.601 -15.810 1.00 71.31 140 GLY A C 1
ATOM 1074 O O . GLY A 1 140 ? 11.025 5.671 -15.916 1.00 71.31 140 GLY A O 1
ATOM 1075 N N . GLU A 1 141 ? 9.111 6.471 -15.073 1.00 69.25 141 GLU A N 1
ATOM 1076 C CA . GLU A 1 141 ? 9.711 7.582 -14.315 1.00 69.25 141 GLU A CA 1
ATOM 1077 C C . GLU A 1 141 ? 10.493 7.081 -13.087 1.00 69.25 141 GLU A C 1
ATOM 1079 O O . GLU A 1 141 ? 11.376 7.763 -12.561 1.00 69.25 141 GLU A O 1
ATOM 1084 N N . VAL A 1 142 ? 10.205 5.859 -12.627 1.00 68.25 142 VAL A N 1
ATOM 1085 C CA . VAL A 1 142 ? 10.894 5.250 -11.486 1.00 68.25 142 VAL A CA 1
ATOM 1086 C C . VAL A 1 142 ? 12.258 4.708 -11.915 1.00 68.25 142 VAL A C 1
ATOM 1088 O O . VAL A 1 142 ? 12.386 3.595 -12.425 1.00 68.25 142 VAL A O 1
ATOM 1091 N N . GLN A 1 143 ? 13.301 5.485 -11.623 1.00 67.50 143 GLN A N 1
ATOM 1092 C CA . GLN A 1 143 ? 14.691 5.105 -11.874 1.00 67.50 143 GLN A CA 1
ATOM 1093 C C . GLN A 1 143 ? 15.069 3.790 -11.184 1.00 67.50 143 GLN A C 1
ATOM 1095 O O . GLN A 1 143 ? 14.919 3.623 -9.956 1.00 67.50 143 GLN A O 1
ATOM 1100 N N . ARG A 1 144 ? 15.646 2.871 -11.963 1.00 71.12 144 ARG A N 1
ATOM 1101 C CA . ARG A 1 144 ? 16.080 1.565 -11.461 1.00 71.12 144 ARG A CA 1
ATOM 1102 C C . ARG A 1 144 ? 17.216 1.745 -10.449 1.00 71.12 144 ARG A C 1
ATOM 1104 O O . ARG A 1 144 ? 18.030 2.662 -10.579 1.00 71.12 144 ARG A O 1
ATOM 1111 N N . PRO A 1 145 ? 17.344 0.864 -9.441 1.00 73.56 145 PRO A N 1
ATOM 1112 C CA . PRO A 1 145 ? 18.447 0.941 -8.481 1.00 73.56 145 PRO A CA 1
ATOM 1113 C C . PRO A 1 145 ? 19.841 0.947 -9.132 1.00 73.56 145 PRO A C 1
ATOM 1115 O O . PRO A 1 145 ? 20.744 1.612 -8.631 1.00 73.56 145 PRO A O 1
ATOM 1118 N N . SER A 1 146 ? 20.010 0.245 -10.257 1.00 75.38 146 SER A N 1
ATOM 1119 C CA . SER A 1 146 ? 21.246 0.239 -11.050 1.00 75.38 146 SER A CA 1
ATOM 1120 C C . SER A 1 146 ? 21.556 1.600 -11.680 1.00 75.38 146 SER A C 1
ATOM 1122 O O . SER A 1 146 ? 22.700 2.039 -11.632 1.00 75.38 146 SER A O 1
ATOM 1124 N N . GLU A 1 147 ? 20.545 2.288 -12.214 1.00 74.44 147 GLU A N 1
ATOM 1125 C CA . GLU A 1 147 ? 20.676 3.618 -12.829 1.00 74.44 147 GLU A CA 1
ATOM 1126 C C . GLU A 1 147 ? 21.002 4.674 -11.774 1.00 74.44 147 GLU A C 1
ATOM 1128 O O . GLU A 1 147 ? 21.935 5.454 -11.943 1.00 74.44 147 GLU A O 1
ATOM 1133 N N . ARG A 1 148 ? 20.310 4.633 -10.629 1.00 74.75 148 ARG A N 1
ATOM 1134 C CA . ARG A 1 148 ? 20.605 5.508 -9.484 1.00 74.75 148 ARG A CA 1
ATOM 1135 C C . ARG A 1 148 ? 22.032 5.343 -8.978 1.00 74.75 148 ARG A C 1
ATOM 1137 O O . ARG A 1 148 ? 22.701 6.331 -8.691 1.00 74.75 148 ARG A O 1
ATOM 1144 N N . ARG A 1 149 ? 22.500 4.095 -8.865 1.00 77.88 149 ARG A N 1
ATOM 1145 C CA . ARG A 1 149 ? 23.872 3.800 -8.439 1.00 77.88 149 ARG A CA 1
ATOM 1146 C C . ARG A 1 149 ? 24.889 4.318 -9.456 1.00 77.88 149 ARG A C 1
ATOM 1148 O O . ARG A 1 149 ? 25.892 4.885 -9.043 1.00 77.88 149 ARG A O 1
ATOM 1155 N N . ALA A 1 150 ? 24.617 4.172 -10.753 1.00 78.94 150 ALA A N 1
ATOM 1156 C CA . ALA A 1 150 ? 25.474 4.709 -11.807 1.00 78.94 150 ALA A CA 1
ATOM 1157 C C . ALA A 1 150 ? 25.552 6.248 -11.764 1.00 78.94 150 ALA A C 1
ATOM 1159 O O . ALA A 1 150 ? 26.646 6.800 -11.832 1.00 78.94 150 ALA A O 1
ATOM 1160 N N . LEU A 1 151 ? 24.424 6.937 -11.556 1.00 76.50 151 LEU A N 1
ATOM 1161 C CA . LEU A 1 151 ? 24.376 8.395 -11.374 1.00 76.50 151 LEU A CA 1
ATOM 1162 C C . LEU A 1 151 ? 25.128 8.858 -10.122 1.00 76.50 151 LEU A C 1
ATOM 1164 O O . LEU A 1 151 ? 25.927 9.787 -10.196 1.00 76.50 151 LEU A O 1
ATOM 1168 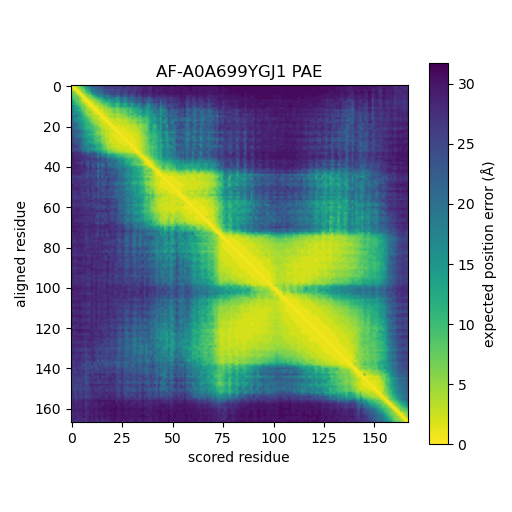N N . GLN A 1 152 ? 24.937 8.196 -8.976 1.00 76.19 152 GLN A N 1
ATOM 1169 C CA . GLN A 1 152 ? 25.709 8.513 -7.769 1.00 76.19 152 GLN A CA 1
ATOM 1170 C C . GLN A 1 152 ? 27.210 8.321 -7.985 1.00 76.19 152 GLN A C 1
ATOM 1172 O O . GLN A 1 152 ? 27.986 9.177 -7.571 1.00 76.19 152 GLN A O 1
ATOM 1177 N N . GLN A 1 153 ? 27.612 7.246 -8.669 1.00 74.50 153 GLN A N 1
ATOM 1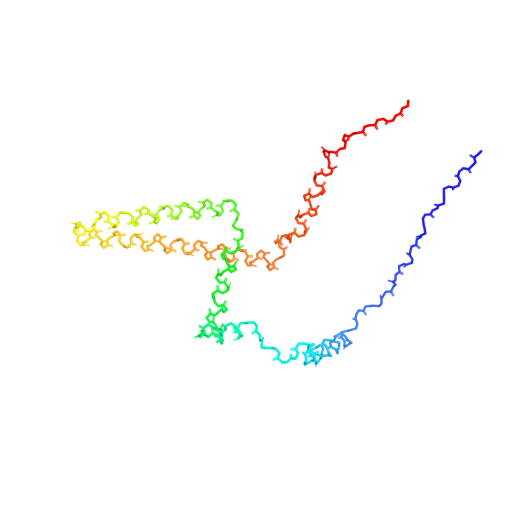178 C CA . GLN A 1 153 ? 29.016 7.001 -8.989 1.00 74.50 153 GLN A CA 1
ATOM 1179 C C . GLN A 1 153 ? 29.596 8.102 -9.882 1.00 74.50 153 GLN A C 1
ATOM 1181 O O . GLN A 1 153 ? 30.698 8.564 -9.597 1.00 74.50 153 GLN A O 1
ATOM 1186 N N . GLN A 1 154 ? 28.839 8.582 -10.878 1.00 65.19 154 GLN A N 1
ATOM 1187 C CA . GLN A 1 154 ? 29.216 9.726 -11.720 1.00 65.19 154 GLN A CA 1
ATOM 1188 C C . GLN A 1 154 ? 29.347 11.035 -10.925 1.00 65.19 154 GLN A C 1
ATOM 1190 O O . GLN A 1 154 ? 30.271 11.805 -11.175 1.00 65.19 154 GLN A O 1
ATOM 1195 N N . HIS A 1 155 ? 28.486 11.278 -9.933 1.00 58.66 155 HIS A N 1
ATOM 1196 C CA . HIS A 1 155 ? 28.598 12.456 -9.066 1.00 58.66 155 HIS A CA 1
ATOM 1197 C C . HIS A 1 155 ? 29.757 12.358 -8.056 1.00 58.66 155 HIS A C 1
ATOM 1199 O O . HIS A 1 155 ? 30.354 13.378 -7.720 1.00 58.66 155 HIS A O 1
ATOM 1205 N N . THR A 1 156 ? 30.134 11.156 -7.604 1.00 55.09 156 THR A N 1
ATOM 1206 C CA . THR A 1 156 ? 31.267 10.970 -6.675 1.00 55.09 156 THR A CA 1
ATOM 1207 C C . THR A 1 156 ? 32.648 11.048 -7.329 1.00 55.09 156 THR A C 1
ATOM 1209 O O . THR A 1 156 ? 33.607 11.384 -6.640 1.00 55.09 156 THR A O 1
ATOM 1212 N N . VAL A 1 157 ? 32.785 10.815 -8.642 1.00 52.75 157 VAL A N 1
ATOM 1213 C CA . VAL A 1 157 ? 34.083 10.990 -9.335 1.00 52.75 157 VAL A CA 1
ATOM 1214 C C . VAL A 1 157 ? 34.437 12.455 -9.635 1.00 52.75 157 VAL A C 1
ATOM 1216 O O . VAL A 1 157 ? 35.549 12.725 -10.075 1.00 52.75 157 VAL A O 1
ATOM 1219 N N . GLY A 1 158 ? 33.550 13.417 -9.352 1.00 45.84 158 GLY A N 1
ATOM 1220 C CA . GLY A 1 158 ? 33.809 14.847 -9.577 1.00 45.84 158 GLY A CA 1
ATOM 1221 C C . GLY A 1 158 ? 34.559 15.586 -8.457 1.00 45.84 158 GLY A C 1
ATOM 1222 O O . GLY A 1 158 ? 34.959 16.725 -8.667 1.00 45.84 158 GLY A O 1
ATOM 1223 N N . PHE A 1 159 ? 34.752 14.980 -7.277 1.00 45.75 159 PHE A N 1
ATOM 1224 C CA . PHE A 1 159 ? 35.291 15.677 -6.090 1.00 45.75 159 PHE A CA 1
ATOM 1225 C C . PHE A 1 159 ? 36.348 14.880 -5.306 1.00 45.75 159 PHE A C 1
ATOM 1227 O O . PHE A 1 159 ? 36.541 15.093 -4.111 1.00 45.75 159 PHE A O 1
ATOM 1234 N N . GLY A 1 160 ? 37.056 13.956 -5.958 1.00 42.44 160 GLY A N 1
ATOM 1235 C CA . GLY A 1 160 ? 38.011 13.096 -5.261 1.00 42.44 160 GLY A CA 1
ATOM 1236 C C . GLY A 1 160 ? 39.104 12.524 -6.149 1.00 42.44 160 GLY A C 1
ATOM 1237 O O . GLY A 1 160 ? 39.157 11.315 -6.335 1.00 42.44 160 GLY A O 1
ATOM 1238 N N . GLN A 1 161 ? 40.011 13.368 -6.643 1.00 38.31 161 GLN A N 1
ATOM 1239 C CA . GLN A 1 161 ? 41.355 12.907 -6.992 1.00 38.31 161 GLN A CA 1
ATOM 1240 C C . GLN A 1 161 ? 42.394 13.793 -6.299 1.00 38.31 161 GLN A C 1
ATOM 1242 O O . GLN A 1 161 ? 42.869 14.791 -6.828 1.00 38.31 161 GLN A O 1
ATOM 1247 N N . VAL A 1 162 ? 42.705 13.414 -5.061 1.00 51.81 162 VAL A N 1
ATOM 1248 C CA . VAL A 1 162 ? 43.947 13.759 -4.362 1.00 51.81 162 VAL A CA 1
ATOM 1249 C C . VAL A 1 162 ? 44.958 12.650 -4.644 1.00 51.81 162 VAL A C 1
ATOM 1251 O O . VAL A 1 162 ? 44.636 11.483 -4.431 1.00 51.81 162 VAL A O 1
ATOM 1254 N N . GLY A 1 163 ? 46.184 13.003 -5.046 1.00 43.75 163 GLY A N 1
ATOM 1255 C CA . GLY A 1 163 ? 47.336 12.130 -4.807 1.00 43.75 163 GLY A CA 1
ATOM 1256 C C . GLY A 1 163 ? 48.520 12.225 -5.773 1.00 43.75 163 GLY A C 1
ATOM 1257 O O . GLY A 1 163 ? 48.455 11.685 -6.867 1.00 43.75 163 GLY A O 1
ATOM 1258 N N . ALA A 1 164 ? 49.621 12.763 -5.231 1.00 44.44 164 ALA A N 1
ATOM 1259 C CA . ALA A 1 164 ? 51.017 12.329 -5.399 1.00 44.44 164 ALA A CA 1
ATOM 1260 C C . ALA A 1 164 ? 51.772 12.639 -6.714 1.00 44.44 164 ALA A C 1
ATOM 1262 O O . ALA A 1 164 ? 51.438 12.152 -7.788 1.00 44.44 164 ALA A O 1
ATOM 1263 N N . GLY A 1 165 ? 52.864 13.410 -6.563 1.00 42.47 165 GLY A N 1
ATOM 1264 C CA . GLY A 1 165 ? 53.914 13.642 -7.569 1.00 42.47 165 GLY A CA 1
ATOM 1265 C C . GLY A 1 165 ? 54.685 12.372 -7.964 1.00 42.47 165 GLY A C 1
ATOM 1266 O O . GLY A 1 165 ? 54.384 11.288 -7.459 1.00 42.47 165 GLY A O 1
ATOM 1267 N N . PRO A 1 166 ? 55.690 12.481 -8.853 1.00 51.19 166 PRO A N 1
ATOM 1268 C CA . PRO A 1 166 ? 57.060 12.709 -8.363 1.00 51.19 166 PRO A CA 1
ATOM 1269 C C . PRO A 1 166 ? 57.975 13.502 -9.329 1.00 51.19 166 PRO A C 1
ATOM 1271 O O . PRO A 1 166 ? 57.696 13.578 -10.523 1.00 51.19 166 PRO A O 1
ATOM 1274 N N . GLY A 1 167 ? 59.118 13.982 -8.817 1.00 36.16 167 GLY A N 1
ATOM 1275 C CA . GLY A 1 167 ? 60.304 14.336 -9.618 1.00 36.16 167 GLY A CA 1
ATOM 1276 C C . GLY A 1 167 ? 60.667 15.807 -9.624 1.00 36.16 167 GLY A C 1
ATOM 1277 O O . GLY A 1 167 ? 60.224 16.498 -10.563 1.00 36.16 167 GLY A O 1
#

Organism: Haematococcus lacustris (NCBI:txid44745)